Protein AF-A0A7K2QLN6-F1 (afdb_monomer_lite)

pLDDT: mean 95.32, std 2.6, range [82.19, 98.38]

Structure (mmCIF, N/CA/C/O backbone):
data_AF-A0A7K2QLN6-F1
#
_entry.id   AF-A0A7K2QLN6-F1
#
loop_
_atom_site.group_PDB
_atom_site.id
_atom_site.type_symbol
_atom_site.label_atom_id
_atom_site.label_alt_id
_atom_site.label_comp_id
_atom_site.label_asym_id
_atom_site.label_entity_id
_atom_site.label_seq_id
_atom_site.pdbx_PDB_ins_code
_atom_site.Cartn_x
_atom_site.Cartn_y
_atom_site.Cartn_z
_atom_site.occupancy
_atom_site.B_iso_or_equiv
_atom_site.auth_seq_id
_atom_site.auth_comp_id
_atom_site.auth_asym_id
_atom_site.auth_atom_id
_atom_site.pdbx_PDB_model_num
ATOM 1 N N . ARG A 1 1 ? -7.778 -15.179 -25.191 1.00 82.62 1 ARG A N 1
ATOM 2 C CA . ARG A 1 1 ? -7.953 -14.247 -24.043 1.00 82.62 1 ARG A CA 1
ATOM 3 C C . ARG A 1 1 ? -8.020 -14.936 -22.669 1.00 82.62 1 ARG A C 1
ATOM 5 O O . ARG A 1 1 ? -7.108 -14.722 -21.887 1.00 82.62 1 ARG A O 1
ATOM 12 N N . SER A 1 2 ? -9.005 -15.800 -22.370 1.00 87.94 2 SER A N 1
ATOM 13 C CA . SER A 1 2 ? -9.135 -16.473 -21.048 1.00 87.94 2 SER A CA 1
ATOM 14 C C . SER A 1 2 ? -7.854 -17.195 -20.581 1.00 87.94 2 SER A C 1
ATOM 16 O O . SER A 1 2 ? -7.376 -16.956 -19.476 1.00 87.94 2 SER A O 1
ATOM 18 N N . ARG A 1 3 ? -7.208 -17.971 -21.464 1.00 89.94 3 ARG A N 1
ATOM 19 C CA . ARG A 1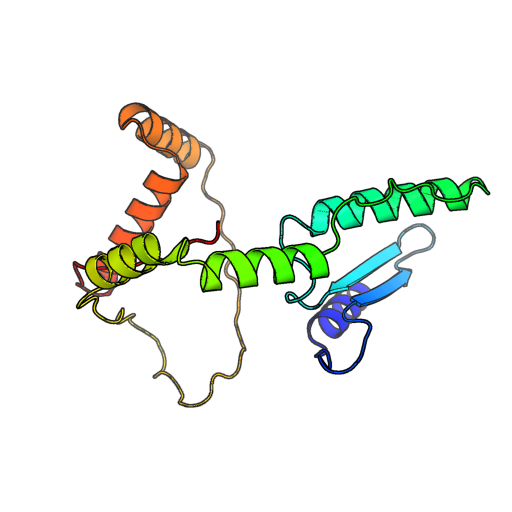 3 ? -5.913 -18.616 -21.173 1.00 89.94 3 ARG A CA 1
ATOM 20 C C . ARG A 1 3 ? -4.795 -17.625 -20.816 1.00 89.94 3 ARG A C 1
ATOM 22 O O . ARG A 1 3 ? -3.972 -17.931 -19.963 1.00 89.94 3 ARG A O 1
ATOM 29 N N . ALA A 1 4 ? -4.761 -16.455 -21.455 1.00 90.69 4 ALA A N 1
ATOM 30 C CA . ALA A 1 4 ? -3.744 -15.437 -21.190 1.00 90.69 4 ALA A CA 1
ATOM 31 C C . ALA A 1 4 ? -3.914 -14.823 -19.793 1.00 90.69 4 ALA A C 1
ATOM 33 O O . ALA A 1 4 ? -2.932 -14.661 -19.077 1.00 90.69 4 ALA A O 1
ATOM 34 N N . LEU A 1 5 ? -5.159 -14.575 -19.373 1.00 91.69 5 LEU A N 1
ATOM 35 C CA . LEU A 1 5 ? -5.470 -14.132 -18.011 1.00 91.69 5 LEU A CA 1
ATOM 36 C C . LEU A 1 5 ? -5.141 -15.210 -16.970 1.00 91.69 5 LEU A C 1
ATOM 38 O O . LEU A 1 5 ? -4.586 -14.897 -15.924 1.00 91.69 5 LEU A O 1
ATOM 42 N N . GLY A 1 6 ? -5.402 -16.484 -17.281 1.00 92.94 6 GLY A N 1
ATOM 43 C CA . GLY A 1 6 ? -4.997 -17.601 -16.423 1.00 92.94 6 GLY A CA 1
ATOM 44 C C . GLY A 1 6 ? -3.482 -17.661 -16.196 1.00 92.94 6 GLY A C 1
ATOM 45 O O . GLY A 1 6 ? -3.040 -17.860 -15.068 1.00 92.94 6 GLY A O 1
ATOM 46 N N . LEU A 1 7 ? -2.682 -17.424 -17.244 1.00 93.38 7 LEU A N 1
ATOM 47 C CA . LEU A 1 7 ? -1.222 -17.317 -17.123 1.00 93.38 7 LEU A CA 1
ATOM 48 C C . LEU A 1 7 ? -0.806 -16.107 -16.278 1.00 93.38 7 LEU A C 1
ATOM 50 O O . LEU A 1 7 ? 0.056 -16.246 -15.418 1.00 93.38 7 LEU A O 1
ATOM 54 N N . ALA A 1 8 ? -1.447 -14.952 -16.479 1.00 92.81 8 ALA A N 1
ATOM 55 C CA . ALA A 1 8 ? -1.162 -13.751 -15.698 1.00 92.81 8 ALA A CA 1
ATOM 56 C C . ALA A 1 8 ? -1.426 -13.960 -14.198 1.00 92.81 8 ALA A C 1
ATOM 58 O O . ALA A 1 8 ? -0.592 -13.606 -13.367 1.00 92.81 8 ALA A O 1
ATOM 59 N N . HIS A 1 9 ? -2.550 -14.590 -13.843 1.00 92.06 9 HIS A N 1
ATOM 60 C CA . HIS A 1 9 ? -2.858 -14.931 -12.453 1.00 92.06 9 HIS A CA 1
ATOM 61 C C . HIS A 1 9 ? -1.862 -15.935 -11.869 1.00 92.06 9 HIS A C 1
ATOM 63 O O . HIS A 1 9 ? -1.443 -15.775 -10.725 1.00 92.06 9 HIS A O 1
ATOM 69 N N . ALA A 1 10 ? -1.449 -16.942 -12.643 1.00 93.94 10 ALA A N 1
ATOM 70 C CA . ALA A 1 10 ? -0.445 -17.904 -12.197 1.00 93.94 10 ALA A CA 1
ATOM 71 C C . ALA A 1 10 ? 0.913 -17.231 -11.926 1.00 93.94 10 ALA A C 1
ATOM 73 O O . ALA A 1 10 ? 1.533 -17.505 -10.900 1.00 93.94 10 ALA A O 1
ATOM 74 N N . ASP A 1 11 ? 1.348 -16.310 -12.792 1.00 93.62 11 ASP A N 1
ATOM 75 C CA . ASP A 1 11 ? 2.584 -15.549 -12.580 1.00 93.62 11 ASP A CA 1
ATOM 76 C C . ASP A 1 11 ? 2.490 -14.616 -11.364 1.00 93.62 11 ASP A C 1
ATOM 78 O O . ASP A 1 11 ? 3.480 -14.433 -10.657 1.00 93.62 11 ASP A O 1
ATOM 82 N N . ALA A 1 12 ? 1.321 -14.019 -11.110 1.00 91.69 12 ALA A N 1
ATOM 83 C CA . ALA A 1 12 ? 1.097 -13.151 -9.955 1.00 91.69 12 ALA A CA 1
ATOM 84 C C . ALA A 1 12 ? 1.060 -13.935 -8.631 1.00 91.69 12 ALA A C 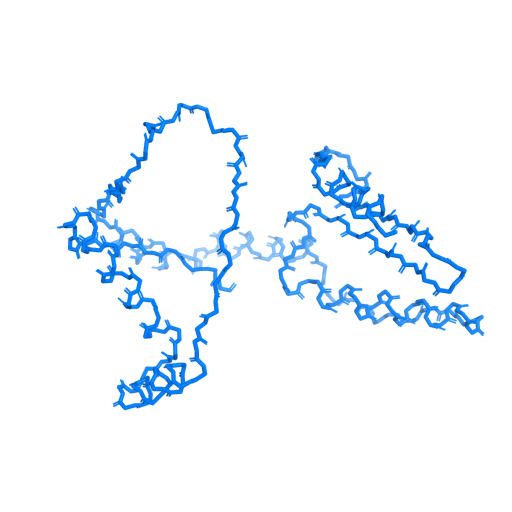1
ATOM 86 O O . ALA A 1 12 ? 1.558 -13.453 -7.617 1.00 91.69 12 ALA A O 1
ATOM 87 N N . ALA A 1 13 ? 0.502 -15.149 -8.645 1.00 91.94 13 ALA A N 1
ATOM 88 C CA . ALA A 1 13 ? 0.383 -16.005 -7.466 1.00 91.94 13 ALA A CA 1
ATOM 89 C C . ALA A 1 13 ? 1.669 -16.781 -7.137 1.00 91.94 13 ALA A C 1
ATOM 91 O O . ALA A 1 13 ? 1.843 -17.236 -6.007 1.00 91.94 13 ALA A O 1
ATOM 92 N N . ALA A 1 14 ? 2.565 -16.965 -8.110 1.00 93.81 14 ALA A N 1
ATOM 93 C CA . ALA A 1 14 ? 3.818 -17.669 -7.883 1.00 93.81 14 ALA A CA 1
ATOM 94 C C . ALA A 1 14 ? 4.702 -16.884 -6.891 1.00 93.81 14 ALA A C 1
ATOM 96 O O . ALA A 1 14 ? 4.966 -15.702 -7.120 1.00 93.81 14 ALA A O 1
ATOM 97 N N . PRO A 1 15 ? 5.217 -17.503 -5.818 1.00 94.19 15 PRO A N 1
ATOM 98 C CA . PRO A 1 15 ? 6.057 -16.797 -4.858 1.00 94.19 15 PRO A CA 1
ATOM 99 C C . PRO A 1 15 ? 7.392 -16.371 -5.482 1.00 94.19 15 PRO A C 1
ATOM 101 O O . PRO A 1 15 ? 7.827 -16.916 -6.502 1.00 94.19 15 PRO A O 1
ATOM 104 N N . PHE A 1 16 ? 8.036 -15.392 -4.851 1.00 96.69 16 PHE A N 1
ATOM 105 C CA . PHE A 1 16 ? 9.437 -15.058 -5.086 1.00 96.69 16 PHE A CA 1
ATOM 106 C C . PHE A 1 16 ? 10.287 -15.625 -3.949 1.00 96.69 16 PHE A C 1
ATOM 108 O O . PHE A 1 16 ? 9.882 -15.564 -2.788 1.00 96.69 16 PHE A O 1
ATOM 115 N N . ASP A 1 17 ? 11.473 -16.132 -4.279 1.00 96.06 17 ASP A N 1
ATOM 116 C CA . ASP A 1 17 ? 12.533 -16.324 -3.292 1.00 96.06 17 ASP A CA 1
ATOM 117 C C . ASP A 1 17 ? 13.265 -14.990 -3.103 1.00 96.06 17 ASP A C 1
ATOM 119 O O . ASP A 1 17 ? 13.942 -14.514 -4.012 1.00 96.06 17 ASP A O 1
ATOM 123 N N . LEU A 1 18 ? 13.120 -14.378 -1.925 1.00 96.12 18 LEU A N 1
ATOM 124 C CA . LEU A 1 18 ? 13.720 -13.074 -1.628 1.00 96.12 18 LEU A CA 1
ATOM 125 C C . LEU A 1 18 ? 15.249 -13.109 -1.531 1.00 96.12 18 LEU A C 1
ATOM 127 O O . LEU A 1 18 ? 15.874 -12.054 -1.623 1.00 96.12 18 LEU A O 1
ATOM 131 N N . GLY A 1 19 ? 15.850 -14.292 -1.370 1.00 96.81 19 GLY A N 1
ATOM 132 C CA . GLY A 1 19 ? 17.303 -14.466 -1.402 1.00 96.81 19 GLY A CA 1
ATOM 133 C C . GLY A 1 19 ? 17.896 -14.450 -2.813 1.00 96.81 19 GLY A C 1
ATOM 134 O O . GLY A 1 19 ? 19.113 -14.331 -2.954 1.00 96.81 19 GLY A O 1
ATOM 135 N N . SER A 1 20 ? 17.056 -14.540 -3.849 1.00 94.94 20 SER A N 1
ATOM 136 C CA . SER A 1 20 ? 17.484 -14.767 -5.229 1.00 94.94 20 SER A CA 1
ATOM 137 C C . SER A 1 20 ? 16.930 -13.700 -6.175 1.00 94.94 20 SER A C 1
ATOM 139 O O . SER A 1 20 ? 15.738 -13.647 -6.470 1.00 94.94 20 SER A O 1
ATOM 141 N N . ALA A 1 21 ? 17.814 -12.853 -6.703 1.00 92.56 21 ALA A N 1
ATOM 142 C CA . ALA A 1 21 ? 17.455 -11.887 -7.739 1.00 92.56 21 ALA A CA 1
ATOM 143 C C . ALA A 1 21 ? 17.230 -12.567 -9.112 1.00 92.56 21 ALA A C 1
ATOM 145 O O . ALA A 1 21 ? 17.871 -13.582 -9.397 1.00 92.56 21 ALA A O 1
ATOM 146 N N . PRO A 1 22 ? 16.398 -11.986 -10.007 1.00 94.19 22 PRO A N 1
ATOM 147 C CA . PRO A 1 22 ? 15.627 -10.747 -9.849 1.00 94.19 22 PRO A CA 1
ATOM 148 C C . PRO A 1 22 ? 14.254 -10.952 -9.181 1.00 94.19 22 PRO A C 1
ATOM 150 O O . PRO A 1 22 ? 13.555 -11.927 -9.438 1.00 94.19 22 PRO A O 1
ATOM 153 N N . LEU A 1 23 ? 13.801 -9.951 -8.416 1.00 96.62 23 LEU A N 1
ATOM 154 C CA . LEU A 1 23 ? 12.450 -9.902 -7.825 1.00 96.62 23 LEU A CA 1
ATOM 155 C C . LEU A 1 23 ? 11.394 -9.333 -8.790 1.00 96.62 23 LEU A C 1
ATOM 157 O O . LEU A 1 23 ? 10.442 -8.664 -8.387 1.00 96.62 23 LEU A O 1
ATOM 161 N N . LEU A 1 24 ? 11.592 -9.599 -10.082 1.00 95.88 24 LEU A N 1
ATOM 162 C CA . LEU A 1 24 ? 10.753 -9.171 -11.192 1.00 95.88 24 LEU A CA 1
ATOM 163 C C . LEU A 1 24 ? 10.647 -10.314 -12.202 1.00 95.88 24 LEU A C 1
ATOM 165 O O . LEU A 1 24 ? 11.647 -10.930 -12.568 1.00 95.88 24 LEU A O 1
ATOM 169 N N . ARG A 1 25 ? 9.435 -10.571 -12.692 1.00 95.50 25 ARG A N 1
ATOM 170 C CA . ARG A 1 25 ? 9.154 -11.496 -13.796 1.00 95.50 25 ARG A CA 1
ATOM 171 C C . ARG A 1 25 ? 8.377 -10.769 -14.880 1.00 95.50 25 ARG A C 1
ATOM 173 O O . ARG A 1 25 ? 7.440 -10.034 -14.579 1.00 95.50 25 ARG A O 1
ATOM 180 N N . ALA A 1 26 ? 8.744 -11.016 -16.130 1.00 95.69 26 ALA A N 1
ATOM 181 C CA . ALA A 1 26 ? 8.039 -10.514 -17.299 1.00 95.69 26 ALA A CA 1
ATOM 182 C C . ALA A 1 26 ? 7.618 -11.683 -18.196 1.00 95.69 26 ALA A C 1
ATOM 184 O O . ALA A 1 26 ? 8.409 -12.591 -18.455 1.00 95.69 26 ALA A O 1
ATOM 185 N N . ARG A 1 27 ? 6.386 -11.646 -18.703 1.00 95.56 27 ARG A N 1
ATOM 186 C CA . ARG A 1 27 ? 5.872 -12.590 -19.699 1.00 95.56 27 ARG A CA 1
ATOM 187 C C . ARG A 1 27 ? 5.105 -11.829 -20.767 1.00 95.56 27 ARG A C 1
ATOM 189 O O . ARG A 1 27 ? 4.204 -11.065 -20.452 1.00 95.56 27 ARG A O 1
ATOM 196 N N . VAL A 1 28 ? 5.404 -12.096 -22.034 1.00 96.00 28 VAL A N 1
ATOM 197 C CA . VAL A 1 28 ? 4.556 -11.667 -23.151 1.00 96.00 28 VAL A CA 1
ATOM 198 C C . VAL A 1 28 ? 3.737 -12.863 -23.613 1.00 96.00 28 VAL A C 1
ATOM 200 O O . VAL A 1 28 ? 4.283 -13.913 -23.947 1.00 96.00 28 VAL A O 1
ATOM 203 N N . VAL A 1 29 ? 2.419 -12.712 -23.619 1.00 95.62 29 VAL A N 1
ATOM 204 C CA . VAL A 1 29 ? 1.474 -13.713 -24.107 1.00 95.62 29 VAL A CA 1
ATOM 205 C C . VAL A 1 29 ? 0.844 -13.186 -25.385 1.00 95.62 29 VAL A C 1
ATOM 207 O O . VAL A 1 29 ? 0.129 -12.188 -25.362 1.00 95.62 29 VAL A O 1
ATOM 210 N N . ARG A 1 30 ? 1.080 -13.867 -26.505 1.00 95.25 30 ARG A N 1
ATOM 211 C CA . ARG A 1 30 ? 0.367 -13.591 -27.753 1.00 95.25 30 ARG A CA 1
ATOM 212 C C . ARG A 1 30 ? -1.082 -14.066 -27.624 1.00 95.25 30 ARG A C 1
ATOM 214 O O . ARG A 1 30 ? -1.323 -15.239 -27.333 1.00 95.25 30 ARG A O 1
ATOM 221 N N . VAL A 1 31 ? -2.034 -13.151 -27.784 1.00 95.69 31 VAL A N 1
ATOM 222 C CA . VAL A 1 31 ? -3.479 -13.412 -27.666 1.00 95.69 31 VAL A CA 1
ATOM 223 C C . VAL A 1 31 ? -4.104 -13.618 -29.046 1.00 95.69 31 VAL A C 1
ATOM 225 O O . VAL A 1 31 ? -4.932 -14.518 -29.193 1.00 95.69 31 VAL A O 1
ATOM 228 N N . ALA A 1 32 ? -3.662 -12.830 -30.028 1.00 94.44 32 ALA A N 1
ATOM 229 C CA . ALA A 1 32 ? -3.991 -12.918 -31.449 1.00 94.44 32 ALA A CA 1
ATOM 230 C C . ALA A 1 32 ? -2.767 -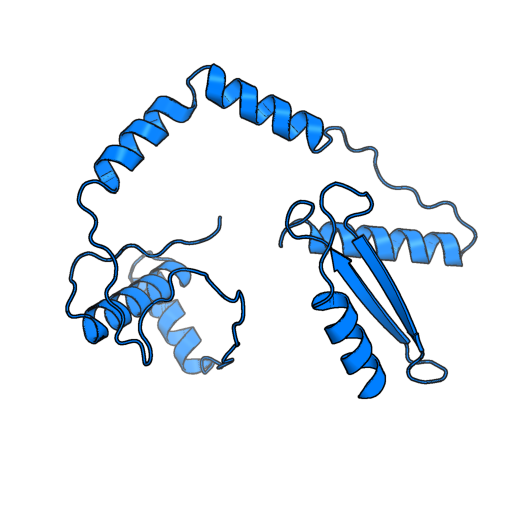12.485 -32.285 1.00 94.44 32 ALA A C 1
ATOM 232 O O . ALA A 1 32 ? -1.657 -12.403 -31.760 1.00 94.44 32 ALA A O 1
ATOM 233 N N . ASP A 1 33 ? -2.927 -12.235 -33.582 1.00 93.69 33 ASP A N 1
ATOM 234 C CA . ASP A 1 33 ? -1.808 -11.823 -34.443 1.00 93.69 33 ASP A CA 1
ATOM 235 C C . ASP A 1 33 ? -1.268 -10.432 -34.089 1.00 93.69 33 ASP A C 1
ATOM 237 O O . ASP A 1 33 ? -0.055 -10.229 -34.053 1.00 93.69 33 ASP A O 1
ATOM 241 N N . ASP A 1 34 ? -2.160 -9.513 -33.740 1.00 94.12 34 ASP A N 1
ATOM 242 C CA . ASP A 1 34 ? -1.888 -8.123 -33.375 1.00 94.12 34 ASP A CA 1
ATOM 243 C C . ASP A 1 34 ? -2.177 -7.815 -31.893 1.00 94.12 34 ASP A C 1
ATOM 245 O O . ASP A 1 34 ? -1.832 -6.743 -31.400 1.00 94.12 34 ASP A O 1
ATOM 249 N N . GLU A 1 35 ? -2.732 -8.770 -31.143 1.00 96.12 35 GLU A N 1
ATOM 250 C CA . GLU A 1 35 ? -3.054 -8.614 -29.722 1.00 96.12 35 GLU A CA 1
ATOM 251 C C . GLU A 1 35 ? -2.057 -9.378 -28.839 1.00 96.12 35 GLU A C 1
ATOM 253 O O . GLU A 1 35 ? -1.907 -10.600 -28.941 1.00 96.12 35 GLU A O 1
ATOM 258 N N . HIS A 1 36 ? -1.402 -8.666 -27.921 1.00 95.25 36 HIS A N 1
ATOM 259 C CA . HIS A 1 36 ? -0.467 -9.231 -26.948 1.00 95.25 36 HIS A CA 1
ATOM 260 C C . HIS A 1 36 ? -0.792 -8.732 -25.539 1.00 95.25 36 HIS A C 1
ATOM 262 O O . HIS A 1 36 ? -1.209 -7.592 -25.349 1.00 95.25 36 HIS A O 1
ATOM 268 N N . LEU A 1 37 ? -0.553 -9.582 -24.544 1.00 95.62 37 LEU A N 1
ATOM 269 C CA . LEU A 1 37 ? -0.618 -9.243 -23.129 1.00 95.62 37 LEU A CA 1
ATOM 270 C C . LEU A 1 37 ? 0.793 -9.287 -22.544 1.00 95.62 37 LEU A C 1
ATOM 272 O O . LEU A 1 37 ? 1.425 -10.342 -22.539 1.00 95.62 37 LEU A O 1
ATOM 276 N N . LEU A 1 38 ? 1.270 -8.159 -22.026 1.00 95.44 38 LEU A N 1
ATOM 277 C CA . LEU A 1 38 ? 2.468 -8.111 -21.195 1.00 95.44 38 LEU A CA 1
ATOM 278 C C . LEU A 1 38 ? 2.057 -8.257 -19.728 1.00 95.44 38 LEU A C 1
ATOM 280 O O . LEU A 1 38 ? 1.289 -7.453 -19.208 1.00 95.44 38 LEU A O 1
ATOM 284 N N . VAL A 1 39 ? 2.585 -9.283 -19.073 1.00 95.44 39 VAL A N 1
ATOM 285 C CA . VAL A 1 39 ? 2.458 -9.517 -17.637 1.00 95.44 39 VAL A CA 1
ATOM 286 C C . VAL A 1 39 ? 3.784 -9.142 -16.997 1.00 95.44 39 VAL A C 1
ATOM 288 O O . VAL A 1 39 ? 4.822 -9.703 -17.348 1.00 95.44 39 VAL A O 1
ATOM 291 N N . LEU A 1 40 ? 3.745 -8.198 -16.063 1.00 95.12 40 LEU A N 1
ATOM 292 C CA . LEU A 1 40 ? 4.894 -7.782 -15.274 1.00 95.12 40 LEU A CA 1
ATOM 293 C C . LEU A 1 40 ? 4.546 -7.959 -13.799 1.00 95.12 40 LEU A C 1
ATOM 295 O O . LEU A 1 40 ? 3.586 -7.364 -13.314 1.00 95.12 40 LEU A O 1
ATOM 299 N N . VAL A 1 41 ? 5.304 -8.799 -13.102 1.00 95.81 41 VAL A N 1
ATOM 300 C CA . VAL A 1 41 ? 5.097 -9.097 -11.683 1.00 95.81 41 VAL A CA 1
ATOM 301 C C . VAL A 1 41 ? 6.355 -8.715 -10.931 1.00 95.81 41 VAL A C 1
ATOM 303 O O . VAL A 1 41 ? 7.437 -9.188 -11.272 1.00 95.81 41 VAL A O 1
ATOM 306 N N . LEU A 1 42 ? 6.210 -7.882 -9.907 1.00 96.12 42 LEU A N 1
ATOM 307 C CA . LEU A 1 42 ? 7.292 -7.485 -9.017 1.00 96.12 42 LEU A CA 1
ATOM 308 C C . LEU A 1 42 ? 6.949 -7.903 -7.595 1.00 96.12 42 LEU A C 1
ATOM 310 O O . LEU A 1 42 ? 5.783 -7.872 -7.196 1.00 96.12 42 LEU A O 1
ATOM 314 N N . HIS A 1 43 ? 7.967 -8.251 -6.814 1.00 96.31 43 HIS A N 1
ATOM 315 C CA . HIS A 1 43 ? 7.782 -8.336 -5.375 1.00 96.31 43 HIS A CA 1
ATOM 316 C C . HIS A 1 43 ? 7.625 -6.923 -4.788 1.00 96.31 43 HIS A C 1
ATOM 318 O O . HIS A 1 43 ? 8.399 -6.023 -5.107 1.00 96.31 43 HIS A O 1
ATOM 324 N N . HIS A 1 44 ? 6.659 -6.721 -3.889 1.00 95.06 44 HIS A N 1
ATOM 325 C CA . HIS A 1 44 ? 6.342 -5.389 -3.349 1.00 95.06 44 HIS A CA 1
ATOM 326 C C . HIS A 1 44 ? 7.500 -4.769 -2.528 1.00 95.06 44 HIS A C 1
ATOM 328 O O . HIS A 1 44 ? 7.523 -3.572 -2.269 1.00 95.06 44 HIS A O 1
ATOM 334 N N . THR A 1 45 ? 8.512 -5.552 -2.142 1.00 95.44 45 THR A N 1
ATOM 335 C CA . THR A 1 45 ? 9.717 -5.026 -1.465 1.00 95.44 45 THR A CA 1
ATOM 336 C C . THR A 1 45 ? 10.625 -4.203 -2.376 1.00 95.44 45 THR A C 1
ATOM 338 O O . THR A 1 45 ? 11.498 -3.513 -1.862 1.00 95.44 45 THR A O 1
ATOM 341 N N . VAL A 1 46 ? 10.475 -4.305 -3.702 1.00 95.56 46 VAL A N 1
ATOM 342 C CA . VAL A 1 46 ? 11.308 -3.584 -4.684 1.00 95.56 46 VAL A CA 1
ATOM 343 C C . VAL A 1 46 ? 10.520 -2.562 -5.504 1.00 95.56 46 VAL A C 1
ATOM 345 O O . VAL A 1 46 ? 11.056 -1.990 -6.448 1.00 95.56 46 VAL A O 1
ATOM 348 N N . GLY A 1 47 ? 9.250 -2.336 -5.170 1.00 94.75 47 GLY A N 1
ATOM 349 C CA . GLY A 1 47 ? 8.416 -1.358 -5.851 1.00 94.75 47 GLY A CA 1
ATOM 350 C C . GLY A 1 47 ? 7.081 -1.150 -5.150 1.00 94.75 47 GLY A C 1
ATOM 351 O O . GLY A 1 47 ? 6.544 -2.051 -4.511 1.00 94.75 47 GLY A O 1
ATOM 352 N N . ASP A 1 48 ? 6.545 0.052 -5.292 1.00 95.25 48 ASP A N 1
ATOM 353 C CA . ASP A 1 48 ? 5.274 0.497 -4.728 1.00 95.25 48 ASP A CA 1
ATOM 354 C C . ASP A 1 48 ? 4.399 1.172 -5.799 1.00 95.25 48 ASP A C 1
ATOM 356 O O . ASP A 1 48 ? 4.736 1.208 -6.987 1.00 95.25 48 ASP A O 1
ATOM 360 N N . GLY A 1 49 ? 3.259 1.726 -5.382 1.00 91.75 49 GLY A N 1
ATOM 361 C CA . GLY A 1 49 ? 2.341 2.426 -6.282 1.00 91.75 49 GLY A CA 1
ATOM 362 C C . GLY A 1 49 ? 2.969 3.618 -7.016 1.00 91.75 49 GLY A C 1
ATOM 363 O O . GLY A 1 49 ? 2.546 3.925 -8.129 1.00 91.75 49 GLY A O 1
ATOM 364 N N . TRP A 1 50 ? 3.997 4.255 -6.444 1.00 93.69 50 TRP A N 1
ATOM 365 C CA . TRP A 1 50 ? 4.723 5.361 -7.076 1.00 93.69 50 TRP A CA 1
ATOM 366 C C . TRP A 1 50 ? 5.771 4.870 -8.082 1.00 93.69 50 TRP A C 1
ATOM 368 O O . TRP A 1 50 ? 6.001 5.488 -9.124 1.00 93.69 50 TRP A O 1
ATOM 378 N N . SER A 1 51 ? 6.378 3.723 -7.796 1.00 94.75 51 SER A N 1
ATOM 379 C CA . SER A 1 51 ? 7.389 3.080 -8.634 1.00 94.75 51 SER A CA 1
ATOM 380 C C . SER A 1 51 ? 6.805 2.596 -9.966 1.00 94.75 51 SER A C 1
ATOM 382 O O . SER A 1 51 ? 7.469 2.658 -11.002 1.00 94.75 51 SER A O 1
ATOM 384 N N . MET A 1 52 ? 5.545 2.145 -9.978 1.00 94.12 52 MET A N 1
ATOM 385 C CA . MET A 1 52 ? 4.930 1.540 -11.166 1.00 94.12 52 MET A CA 1
ATOM 386 C C . MET A 1 52 ? 4.789 2.500 -12.368 1.00 94.12 52 MET A C 1
ATOM 388 O O . MET A 1 52 ? 5.189 2.113 -13.470 1.00 94.12 52 MET A O 1
ATOM 392 N N . PRO A 1 53 ? 4.291 3.748 -12.224 1.00 94.75 53 PRO A N 1
ATOM 393 C CA . PRO A 1 53 ? 4.282 4.717 -13.323 1.00 94.75 53 PRO A CA 1
ATOM 394 C C . PRO A 1 53 ? 5.673 5.042 -13.884 1.00 94.75 53 PRO A C 1
ATOM 396 O O . PRO A 1 53 ? 5.814 5.217 -15.096 1.00 94.75 53 PRO A O 1
ATOM 399 N N . VAL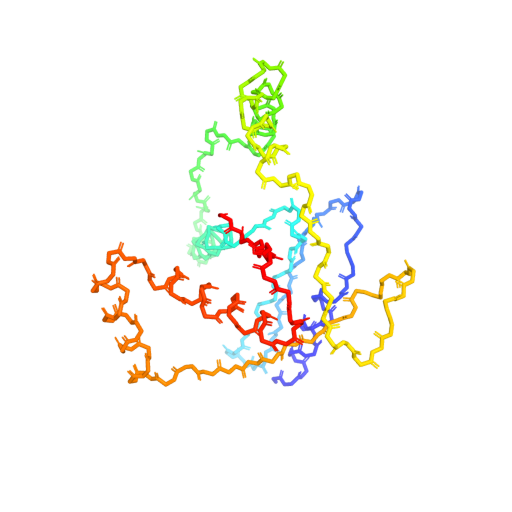 A 1 54 ? 6.698 5.109 -13.025 1.00 95.50 54 VAL A N 1
ATOM 400 C CA . VAL A 1 54 ? 8.093 5.341 -13.438 1.00 95.50 54 VAL A CA 1
ATOM 401 C C . VAL A 1 54 ? 8.577 4.183 -14.306 1.00 95.50 54 VAL A C 1
ATOM 403 O O . VAL A 1 54 ? 8.975 4.402 -15.450 1.00 95.50 54 VAL A O 1
ATOM 406 N N . LEU A 1 55 ? 8.433 2.954 -13.807 1.00 94.88 55 LEU A N 1
ATOM 407 C CA . LEU A 1 55 ? 8.802 1.737 -14.523 1.00 94.88 55 LEU A CA 1
ATOM 408 C C . LEU A 1 55 ? 8.098 1.637 -15.880 1.00 94.88 55 LEU A C 1
ATOM 410 O O . LEU A 1 55 ? 8.731 1.323 -16.887 1.00 94.88 55 LEU A O 1
ATOM 414 N N . TRP A 1 56 ? 6.796 1.932 -15.933 1.00 95.12 56 TRP A N 1
ATOM 415 C CA . TRP A 1 56 ? 6.032 1.847 -17.176 1.00 95.12 56 TRP A CA 1
ATOM 416 C C . TRP A 1 56 ? 6.471 2.876 -18.218 1.00 95.12 56 TRP A C 1
ATOM 418 O O . TRP A 1 56 ? 6.605 2.549 -19.402 1.00 95.12 56 TRP A O 1
ATOM 428 N N . ARG A 1 57 ? 6.729 4.112 -17.779 1.00 95.81 57 ARG A N 1
ATOM 429 C CA . ARG A 1 57 ? 7.239 5.184 -18.638 1.00 95.81 57 ARG A CA 1
ATOM 430 C C . ARG A 1 57 ? 8.592 4.808 -19.237 1.00 95.81 57 ARG A C 1
ATOM 432 O O . ARG A 1 57 ? 8.776 4.935 -20.446 1.00 95.81 57 ARG A O 1
ATOM 439 N N . GLU A 1 58 ? 9.516 4.331 -18.411 1.00 96.50 58 GLU A N 1
ATOM 440 C CA . GLU A 1 58 ? 10.877 3.988 -18.837 1.00 96.50 58 GLU A CA 1
ATOM 441 C C . GLU A 1 58 ? 10.902 2.751 -19.733 1.00 96.50 58 GLU A C 1
ATOM 443 O O . GLU A 1 58 ? 11.543 2.771 -20.784 1.00 96.50 58 GLU A O 1
ATOM 448 N N . LEU A 1 59 ? 10.122 1.718 -19.397 1.00 96.00 59 LEU A N 1
ATOM 449 C CA . LEU A 1 59 ? 9.965 0.527 -20.230 1.00 96.00 59 LEU A CA 1
ATOM 450 C C . LEU A 1 59 ? 9.406 0.878 -21.615 1.00 96.00 59 LEU A C 1
ATOM 452 O O . LEU A 1 59 ? 9.933 0.425 -22.632 1.00 96.00 59 LEU A O 1
ATOM 456 N N . SER A 1 60 ? 8.364 1.711 -21.665 1.00 95.50 60 SER A N 1
ATOM 457 C CA . SER A 1 60 ? 7.743 2.141 -22.923 1.00 95.50 60 SER A CA 1
ATOM 458 C C . SER A 1 60 ? 8.703 2.976 -23.776 1.00 95.50 60 SER A C 1
ATOM 460 O O . SER A 1 60 ? 8.796 2.767 -24.988 1.00 95.50 60 SER A O 1
ATOM 462 N N . GLY A 1 61 ? 9.448 3.895 -23.150 1.00 96.94 61 GLY A N 1
ATOM 463 C CA . GLY A 1 61 ? 10.454 4.719 -23.823 1.00 96.94 61 GLY A CA 1
ATOM 464 C C . GLY A 1 61 ? 11.605 3.888 -24.390 1.00 96.94 61 GLY A C 1
ATOM 465 O O . GLY A 1 61 ? 11.937 4.015 -25.571 1.00 96.94 61 GLY A O 1
ATOM 466 N N . ALA A 1 62 ? 12.153 2.976 -23.584 1.00 97.56 62 ALA A N 1
ATOM 467 C CA . ALA A 1 62 ? 13.218 2.073 -24.005 1.00 97.56 62 ALA A CA 1
ATOM 468 C C . ALA A 1 62 ? 12.768 1.157 -25.150 1.00 97.56 62 ALA A C 1
ATOM 470 O O . ALA A 1 62 ? 13.478 1.016 -26.146 1.00 97.56 62 ALA A O 1
ATOM 471 N N . TYR A 1 63 ? 11.561 0.593 -25.062 1.00 96.75 63 TYR A N 1
ATOM 472 C CA . TYR A 1 63 ? 10.995 -0.225 -26.132 1.00 96.75 63 TYR A CA 1
ATOM 473 C C . TYR A 1 63 ? 10.846 0.557 -27.446 1.00 96.75 63 TYR A C 1
ATOM 475 O O . TYR A 1 63 ? 11.187 0.048 -28.516 1.00 96.75 63 TYR A O 1
ATOM 483 N N . ALA A 1 64 ? 10.376 1.806 -27.385 1.00 97.06 64 ALA A N 1
ATOM 484 C CA . ALA A 1 64 ? 10.223 2.651 -28.564 1.00 97.06 64 ALA A CA 1
ATOM 485 C C . ALA A 1 64 ? 11.569 3.011 -29.220 1.00 97.06 64 ALA A C 1
ATOM 487 O O . ALA A 1 64 ? 11.652 2.995 -30.448 1.00 97.06 64 ALA A O 1
ATOM 488 N N . ALA A 1 65 ? 12.607 3.303 -28.427 1.00 97.75 65 ALA A N 1
ATOM 489 C CA . ALA A 1 65 ? 13.962 3.558 -28.926 1.00 97.75 65 ALA A CA 1
ATOM 490 C C . ALA A 1 65 ? 14.544 2.319 -29.621 1.00 97.75 65 ALA A C 1
ATOM 492 O O . ALA A 1 65 ? 14.932 2.385 -30.788 1.00 97.75 65 ALA A O 1
ATOM 493 N N . LEU A 1 66 ? 14.482 1.157 -28.962 1.00 97.81 66 LEU A N 1
ATOM 494 C CA . LEU A 1 66 ? 14.963 -0.107 -29.530 1.00 97.81 66 LEU A CA 1
ATOM 495 C C . LEU A 1 66 ? 14.255 -0.451 -30.843 1.00 97.81 66 LEU A C 1
ATOM 497 O O . LEU A 1 66 ? 14.888 -0.899 -31.796 1.00 97.81 66 LEU A O 1
ATOM 501 N N . ARG A 1 67 ? 12.949 -0.179 -30.935 1.00 97.56 67 ARG A N 1
ATOM 502 C CA . ARG A 1 67 ? 12.177 -0.356 -32.171 1.00 97.56 67 ARG A CA 1
ATOM 503 C C . ARG A 1 67 ? 12.637 0.520 -33.337 1.00 97.56 67 ARG A C 1
ATOM 505 O O . ARG A 1 67 ? 12.366 0.160 -34.480 1.00 97.56 67 ARG A O 1
ATOM 512 N N . ARG A 1 68 ? 13.278 1.657 -33.068 1.00 97.69 68 ARG A N 1
ATOM 513 C CA . ARG A 1 68 ? 13.875 2.536 -34.086 1.00 97.69 68 ARG A CA 1
ATOM 514 C C . ARG A 1 68 ? 15.344 2.207 -34.369 1.00 97.69 68 ARG A C 1
ATOM 516 O O . ARG A 1 68 ? 15.955 2.867 -35.199 1.00 97.69 68 ARG A O 1
ATOM 523 N N . GLY A 1 69 ? 15.911 1.193 -33.710 1.00 97.44 69 GLY A N 1
ATOM 524 C CA . GLY A 1 69 ? 17.344 0.897 -33.775 1.00 97.44 69 GLY A CA 1
ATOM 525 C C . GLY A 1 69 ? 18.203 1.880 -32.972 1.00 97.44 69 GLY A C 1
ATOM 526 O O . GLY A 1 69 ? 19.414 1.931 -33.161 1.00 97.44 69 GLY A O 1
ATOM 527 N N . GLU A 1 70 ? 17.587 2.660 -32.085 1.00 97.44 70 GLU A N 1
ATOM 528 C CA . GLU A 1 70 ? 18.265 3.605 -31.202 1.00 97.44 70 GLU A CA 1
ATOM 529 C C . GLU A 1 70 ? 18.598 2.940 -29.860 1.00 97.44 70 GLU A C 1
ATOM 531 O O . GLU A 1 70 ? 17.930 2.001 -29.412 1.00 97.44 70 GLU A O 1
ATOM 536 N N . ARG A 1 71 ? 19.624 3.455 -29.179 1.00 95.50 71 ARG A N 1
ATOM 537 C CA . ARG A 1 71 ? 19.940 3.051 -27.808 1.00 95.50 71 ARG A CA 1
ATOM 538 C C . ARG A 1 71 ? 18.977 3.756 -26.839 1.00 95.50 71 ARG A C 1
ATOM 540 O O . ARG A 1 71 ? 18.839 4.971 -26.937 1.00 95.50 71 ARG A O 1
ATOM 547 N N . PRO A 1 72 ? 18.338 3.047 -25.890 1.00 95.31 72 PRO A N 1
ATOM 548 C CA . PRO A 1 72 ? 17.599 3.691 -24.811 1.00 95.31 72 PRO A CA 1
ATOM 549 C C . PRO A 1 72 ? 18.504 4.603 -23.985 1.00 95.31 72 PRO A C 1
ATOM 551 O O . PRO A 1 72 ? 19.544 4.160 -23.495 1.00 95.31 72 PRO A O 1
ATOM 554 N N . GLU A 1 73 ? 18.080 5.847 -23.798 1.00 92.25 73 GLU A N 1
ATOM 555 C CA . GLU A 1 73 ? 18.724 6.801 -22.900 1.00 92.25 73 GLU A CA 1
ATOM 556 C C . GLU A 1 73 ? 17.785 7.063 -21.724 1.00 92.25 73 GLU A C 1
ATOM 558 O O . GLU A 1 73 ? 16.688 7.599 -21.888 1.00 92.25 73 GLU A O 1
ATOM 563 N N . LEU A 1 74 ? 18.206 6.630 -20.537 1.00 93.00 74 LEU A N 1
ATOM 564 C CA . LEU A 1 74 ? 17.556 6.963 -19.276 1.00 93.00 74 LEU A CA 1
ATOM 565 C C . LEU A 1 74 ? 18.481 7.905 -18.505 1.00 93.00 74 LEU A C 1
ATOM 567 O O . LEU A 1 74 ? 19.699 7.708 -18.545 1.00 93.00 74 LEU A O 1
ATOM 571 N N . PRO A 1 75 ? 17.934 8.926 -17.826 1.00 91.25 75 PRO A N 1
ATOM 572 C CA . PRO A 1 75 ? 18.748 9.798 -16.998 1.00 91.25 75 PRO A CA 1
ATOM 573 C C . PRO A 1 75 ? 19.433 8.977 -15.904 1.00 91.25 75 PRO A C 1
ATOM 575 O O . PRO A 1 75 ? 18.821 8.096 -15.298 1.00 91.25 75 PRO A O 1
ATOM 578 N N . GLU A 1 76 ? 20.702 9.278 -15.644 1.00 93.56 76 GLU A N 1
ATOM 579 C CA . GLU A 1 76 ? 21.401 8.709 -14.497 1.00 93.56 76 GLU A CA 1
ATOM 580 C C . GLU A 1 76 ? 20.698 9.155 -13.211 1.00 93.56 76 GLU A C 1
ATOM 582 O O . GLU A 1 76 ? 20.407 10.339 -13.019 1.00 93.56 76 GLU A O 1
ATOM 587 N N . LEU A 1 77 ? 20.387 8.195 -12.338 1.00 95.44 77 LEU A N 1
ATOM 588 C CA . LEU A 1 77 ? 19.748 8.497 -11.067 1.00 95.44 77 LEU A CA 1
ATOM 589 C C . LEU A 1 77 ? 20.816 8.996 -10.086 1.00 95.44 77 LEU A C 1
ATOM 591 O O . LEU A 1 77 ? 21.732 8.234 -9.770 1.00 95.44 77 LEU A O 1
ATOM 595 N N . PRO A 1 78 ? 20.687 10.222 -9.547 1.00 96.00 78 PRO A N 1
ATOM 596 C CA . PRO A 1 78 ? 21.656 10.760 -8.592 1.00 96.00 78 PRO A CA 1
ATOM 597 C C . PRO A 1 78 ? 21.609 10.050 -7.230 1.00 96.00 78 PRO A C 1
ATOM 599 O O . PRO A 1 78 ? 22.492 10.252 -6.404 1.00 96.00 78 PRO A O 1
ATOM 602 N N . VAL A 1 79 ? 20.555 9.265 -6.981 1.00 96.69 79 VAL A N 1
ATOM 603 C CA . VAL A 1 79 ? 20.309 8.520 -5.745 1.00 96.69 79 VAL A CA 1
ATOM 604 C C . VAL A 1 79 ? 19.761 7.148 -6.122 1.00 96.69 79 VAL A C 1
ATOM 606 O O . VAL A 1 79 ? 18.761 7.049 -6.836 1.00 96.69 79 VAL A O 1
ATOM 609 N N . GLN A 1 80 ? 20.397 6.094 -5.624 1.00 96.31 80 GLN A N 1
ATOM 610 C CA . GLN A 1 80 ? 19.910 4.721 -5.692 1.00 96.31 80 GLN A CA 1
ATOM 611 C C . GLN A 1 80 ? 19.151 4.362 -4.409 1.00 96.31 80 GLN A C 1
ATOM 613 O O . GLN A 1 80 ? 19.305 4.996 -3.364 1.00 96.31 80 GLN A O 1
ATOM 618 N N . TYR A 1 81 ? 18.351 3.294 -4.440 1.00 95.75 81 TYR A N 1
ATOM 619 C CA . TYR A 1 81 ? 17.601 2.874 -3.247 1.00 95.75 81 TYR A CA 1
ATOM 620 C C . TYR A 1 81 ? 18.516 2.497 -2.065 1.00 95.75 81 TYR A C 1
ATOM 622 O O . TYR A 1 81 ? 18.153 2.703 -0.909 1.00 95.75 81 TYR A O 1
ATOM 630 N N . GLY A 1 82 ? 19.730 2.002 -2.341 1.00 96.75 82 GLY A N 1
ATOM 631 C CA . GLY A 1 82 ? 20.745 1.763 -1.309 1.00 96.75 82 GLY A CA 1
ATOM 632 C C . GLY A 1 82 ? 21.175 3.045 -0.585 1.00 96.75 82 GLY A C 1
ATOM 633 O O . GLY A 1 82 ? 21.306 3.041 0.638 1.00 96.75 82 GLY A O 1
ATOM 634 N N . ASP A 1 83 ? 21.303 4.154 -1.316 1.00 97.81 83 ASP A N 1
ATOM 635 C CA . ASP A 1 83 ? 21.624 5.465 -0.743 1.00 97.81 83 ASP A CA 1
ATOM 636 C C . ASP A 1 83 ? 20.474 5.973 0.132 1.00 97.81 83 ASP A C 1
ATOM 638 O O . ASP A 1 83 ? 20.701 6.467 1.236 1.00 97.81 83 ASP A O 1
ATOM 642 N N . PHE A 1 84 ? 19.227 5.791 -0.323 1.00 96.81 84 PHE A N 1
ATOM 643 C CA . PHE A 1 84 ? 18.034 6.109 0.465 1.00 96.81 84 PHE A CA 1
ATOM 644 C C . PHE A 1 84 ? 17.971 5.295 1.765 1.00 96.81 84 PHE A C 1
ATOM 646 O O . PHE A 1 84 ? 17.727 5.861 2.831 1.00 96.81 84 PHE A O 1
ATOM 653 N N . ALA A 1 85 ? 18.230 3.986 1.702 1.00 97.25 85 ALA A N 1
ATOM 654 C CA . ALA A 1 85 ? 18.234 3.119 2.878 1.00 97.25 85 ALA A CA 1
ATOM 655 C C . ALA A 1 85 ? 19.313 3.540 3.892 1.00 97.25 85 ALA A C 1
ATOM 657 O O . ALA A 1 85 ? 19.040 3.628 5.091 1.00 97.25 85 ALA A O 1
ATOM 658 N N . TYR A 1 86 ? 20.517 3.867 3.412 1.00 97.56 86 TYR A N 1
ATOM 659 C CA . TYR A 1 86 ? 21.596 4.386 4.253 1.00 97.56 86 TYR A CA 1
ATOM 660 C C . TYR A 1 86 ? 21.237 5.738 4.885 1.00 97.56 86 TYR A C 1
ATOM 662 O O . TYR A 1 86 ? 21.409 5.929 6.091 1.00 97.56 86 TYR A O 1
ATOM 670 N N . TRP A 1 87 ? 20.687 6.665 4.098 1.00 96.88 87 TRP A N 1
ATOM 671 C CA . TRP A 1 87 ? 20.197 7.953 4.588 1.00 96.88 87 TRP A CA 1
ATOM 672 C C . TRP A 1 87 ? 19.134 7.776 5.680 1.00 96.88 87 TRP A C 1
ATOM 674 O O . TRP A 1 87 ? 19.240 8.389 6.743 1.00 96.88 87 TRP A O 1
ATOM 684 N N . GLN A 1 88 ? 18.151 6.897 5.466 1.00 96.00 88 GLN A N 1
ATOM 685 C CA . GLN A 1 88 ? 17.094 6.629 6.440 1.00 96.00 88 GLN A CA 1
ATOM 686 C C . GLN A 1 88 ? 17.669 6.051 7.737 1.00 96.00 88 GLN A C 1
ATOM 688 O O . GLN A 1 88 ? 17.316 6.513 8.821 1.00 96.00 88 GLN A O 1
ATOM 693 N N . GLN A 1 89 ? 18.585 5.082 7.639 1.00 96.31 89 GLN A N 1
ATOM 694 C CA . GLN A 1 89 ? 19.244 4.489 8.802 1.00 96.31 89 GLN A CA 1
ATOM 695 C C . GLN A 1 89 ? 19.984 5.542 9.635 1.00 96.31 89 GLN A C 1
ATOM 697 O O . GLN A 1 89 ? 19.870 5.540 10.860 1.00 96.31 89 GLN A O 1
ATOM 702 N N . ARG A 1 90 ? 20.716 6.454 8.985 1.00 96.31 90 ARG A N 1
ATOM 703 C CA . ARG A 1 90 ? 21.432 7.533 9.678 1.00 96.31 90 ARG A CA 1
ATOM 704 C C . ARG A 1 90 ? 20.495 8.478 10.408 1.00 96.31 90 ARG A C 1
ATOM 706 O O . ARG A 1 90 ? 20.699 8.713 11.589 1.00 96.31 90 ARG A O 1
ATOM 713 N N . ARG A 1 91 ? 19.426 8.937 9.753 1.00 93.50 91 ARG A N 1
ATOM 714 C CA . ARG A 1 91 ? 18.433 9.817 10.393 1.00 93.50 91 ARG A CA 1
ATOM 715 C C . ARG A 1 91 ? 17.822 9.197 11.648 1.00 93.50 91 ARG A C 1
ATOM 717 O O . ARG A 1 91 ? 17.572 9.900 12.622 1.00 93.50 91 ARG A O 1
ATOM 724 N N . LEU A 1 92 ? 17.595 7.882 11.634 1.00 92.69 92 LEU A N 1
ATOM 725 C CA . LEU A 1 92 ? 17.127 7.154 12.813 1.00 92.69 92 LEU A CA 1
ATOM 726 C C . LEU A 1 92 ? 18.196 7.089 13.912 1.00 92.69 92 LEU A C 1
ATOM 728 O O . LEU A 1 92 ? 17.872 7.300 15.075 1.00 92.69 92 LEU A O 1
ATOM 732 N N . ALA A 1 93 ? 19.454 6.816 13.557 1.00 93.94 93 ALA A N 1
ATOM 733 C CA . ALA A 1 93 ? 20.563 6.759 14.512 1.00 93.94 93 ALA A CA 1
ATOM 734 C C . ALA A 1 93 ? 20.881 8.127 15.147 1.00 93.94 93 ALA A C 1
ATOM 736 O O . ALA A 1 93 ? 21.268 8.182 16.311 1.00 93.94 93 ALA A O 1
ATOM 737 N N . ASP A 1 94 ? 20.666 9.212 14.404 1.00 94.56 94 ASP A N 1
ATOM 738 C CA . ASP A 1 94 ? 20.934 10.589 14.829 1.00 94.56 94 ASP A CA 1
ATOM 739 C C . ASP A 1 94 ? 19.787 11.190 15.679 1.00 94.56 94 ASP A C 1
ATOM 741 O O . ASP A 1 94 ? 19.827 12.364 16.047 1.00 94.56 94 ASP A O 1
ATOM 745 N N . GLY A 1 95 ? 18.759 10.396 16.012 1.00 93.31 95 GLY A N 1
ATOM 746 C CA . GLY A 1 95 ? 17.659 10.790 16.901 1.00 93.31 95 GLY A CA 1
ATOM 747 C C . GLY A 1 95 ? 16.579 11.660 16.247 1.00 93.31 95 GLY A C 1
ATOM 748 O O . GLY A 1 95 ? 15.651 12.106 16.922 1.00 93.31 95 GLY A O 1
ATOM 749 N N . GLU A 1 96 ? 16.623 11.883 14.927 1.00 93.56 96 GLU A N 1
ATOM 750 C CA . GLU A 1 96 ? 15.632 12.730 14.238 1.00 93.56 96 GLU A CA 1
ATOM 751 C C . GLU A 1 96 ? 14.194 12.190 14.345 1.00 93.56 96 GLU A C 1
ATOM 753 O O . GLU A 1 96 ? 13.227 12.943 14.220 1.00 93.56 96 GLU A O 1
ATOM 758 N N . ALA A 1 97 ? 14.035 10.886 14.584 1.00 91.88 97 ALA A N 1
ATOM 759 C CA . ALA A 1 97 ? 12.733 10.250 14.757 1.00 91.88 97 ALA A CA 1
ATOM 760 C C . ALA A 1 97 ? 12.220 10.250 16.208 1.00 91.88 97 ALA A C 1
ATOM 762 O O . ALA A 1 97 ? 11.059 9.898 16.424 1.00 91.88 97 ALA A O 1
ATOM 763 N N . ASP A 1 98 ? 13.019 10.659 17.199 1.00 94.75 98 ASP A N 1
ATOM 764 C CA . ASP A 1 98 ? 12.686 10.494 18.623 1.00 94.75 98 ASP A CA 1
ATOM 765 C C . ASP A 1 98 ? 11.427 11.264 19.034 1.00 94.75 98 ASP A C 1
ATOM 767 O O . ASP A 1 98 ? 10.589 10.753 19.786 1.00 94.75 98 ASP A O 1
ATOM 771 N N . ALA A 1 99 ? 11.242 12.470 18.491 1.00 95.31 99 ALA A N 1
ATOM 772 C CA . ALA A 1 99 ? 10.032 13.259 18.707 1.00 95.31 99 ALA A CA 1
ATOM 773 C C . ALA A 1 99 ? 8.792 12.557 18.126 1.00 95.31 99 ALA A C 1
ATOM 775 O O . ALA A 1 99 ? 7.756 12.476 18.788 1.00 95.31 99 ALA A O 1
ATOM 776 N N . GLY A 1 100 ? 8.914 11.988 16.922 1.00 95.00 100 GLY A N 1
ATOM 777 C CA . GLY A 1 100 ? 7.849 11.214 16.284 1.00 95.00 100 GLY A CA 1
ATOM 778 C C . GLY A 1 100 ? 7.520 9.938 17.059 1.00 95.00 100 GLY A C 1
ATOM 779 O O . GLY A 1 100 ? 6.351 9.645 17.296 1.00 95.00 100 GLY A O 1
ATOM 780 N N . ILE A 1 101 ? 8.536 9.211 17.525 1.00 95.50 101 ILE A N 1
ATOM 781 C CA . ILE A 1 101 ? 8.368 8.014 18.360 1.00 95.50 101 ILE A CA 1
ATOM 782 C C . ILE A 1 101 ? 7.663 8.371 19.671 1.00 95.50 101 ILE A C 1
ATOM 784 O O . ILE A 1 101 ? 6.734 7.674 20.080 1.00 95.50 101 ILE A O 1
ATOM 788 N N . THR A 1 102 ? 8.073 9.462 20.323 1.00 97.62 102 THR A N 1
ATOM 789 C CA . THR A 1 102 ? 7.456 9.937 21.571 1.00 97.62 102 THR A CA 1
ATOM 790 C C . THR A 1 102 ? 5.991 10.300 21.355 1.00 97.62 102 THR A C 1
ATOM 792 O O . THR A 1 102 ? 5.132 9.855 22.117 1.00 97.62 102 THR A O 1
ATOM 795 N N . TYR A 1 103 ? 5.693 11.040 20.285 1.00 97.88 103 TYR A N 1
ATOM 796 C CA . TYR A 1 103 ? 4.326 11.372 19.898 1.00 97.88 103 TYR A CA 1
ATOM 797 C C . TYR A 1 103 ? 3.480 10.114 19.676 1.00 97.88 103 TYR A C 1
ATOM 799 O O . TYR A 1 103 ? 2.431 9.975 20.298 1.00 97.88 103 TYR A O 1
ATOM 807 N N . TRP A 1 104 ? 3.940 9.169 18.849 1.00 97.06 104 TRP A N 1
ATOM 808 C CA . TRP A 1 104 ? 3.160 7.975 18.513 1.00 97.06 104 TRP A CA 1
ATOM 809 C C . TRP A 1 104 ? 2.954 7.040 19.703 1.00 97.06 104 TRP A C 1
ATOM 811 O O . TRP A 1 104 ? 1.880 6.458 19.834 1.00 97.06 104 TRP A O 1
ATOM 821 N N . ARG A 1 105 ? 3.936 6.934 20.608 1.00 97.62 105 ARG A N 1
ATOM 822 C CA . ARG A 1 105 ? 3.767 6.200 21.872 1.00 97.62 105 ARG A CA 1
ATOM 823 C C . ARG A 1 105 ? 2.640 6.780 22.716 1.00 97.62 105 ARG A C 1
ATOM 825 O O . ARG A 1 105 ? 1.861 6.012 23.263 1.00 97.62 105 ARG A O 1
ATOM 832 N N . ALA A 1 106 ? 2.559 8.106 22.818 1.00 97.81 106 ALA A N 1
ATOM 833 C CA . ALA A 1 106 ? 1.497 8.770 23.565 1.00 97.81 106 ALA A CA 1
ATOM 834 C C . ALA A 1 106 ? 0.145 8.681 22.838 1.00 97.81 106 ALA A C 1
ATOM 836 O O . ALA A 1 106 ? -0.858 8.341 23.456 1.00 97.81 106 ALA A O 1
ATOM 837 N N . ALA A 1 107 ? 0.120 8.941 21.528 1.00 97.12 107 ALA A N 1
ATOM 838 C CA . ALA A 1 107 ? -1.100 8.986 20.724 1.00 97.12 107 ALA A CA 1
ATOM 839 C C . ALA A 1 107 ? -1.794 7.621 20.585 1.00 97.12 107 ALA A C 1
ATOM 841 O O . ALA A 1 107 ? -3.010 7.573 20.441 1.00 97.12 107 ALA A O 1
ATOM 842 N N . LEU A 1 108 ? -1.034 6.521 20.621 1.00 96.69 108 LEU A N 1
ATOM 843 C CA . LEU A 1 108 ? -1.554 5.154 20.486 1.00 96.69 108 LEU A CA 1
ATOM 844 C C . LEU A 1 108 ? -1.628 4.406 21.827 1.00 96.69 108 LEU A C 1
ATOM 846 O O . LEU A 1 108 ? -1.913 3.207 21.854 1.00 96.69 108 LEU A O 1
ATOM 850 N N . ALA A 1 109 ? -1.344 5.081 22.944 1.00 97.31 109 ALA A N 1
ATOM 851 C CA . ALA A 1 109 ? -1.382 4.465 24.262 1.00 97.31 109 ALA A CA 1
ATOM 852 C C . ALA A 1 109 ? -2.806 4.012 24.611 1.00 97.31 109 ALA A C 1
ATOM 854 O O . ALA A 1 109 ? -3.742 4.804 24.593 1.00 97.31 109 ALA A O 1
ATOM 855 N N . GLY A 1 110 ? -2.961 2.737 24.971 1.00 96.06 110 GLY A N 1
ATOM 856 C CA . GLY A 1 110 ? -4.251 2.186 25.395 1.00 96.06 110 GLY A CA 1
ATOM 857 C C . GLY A 1 110 ? -5.254 1.935 24.266 1.00 96.06 110 GLY A C 1
ATOM 858 O O . GLY A 1 110 ? -6.378 1.543 24.569 1.00 96.06 110 GLY A O 1
ATOM 859 N N . LEU A 1 111 ? -4.854 2.106 23.000 1.00 96.12 111 LEU A N 1
ATOM 860 C CA . LEU A 1 111 ? -5.716 1.850 21.849 1.00 96.12 111 LEU A CA 1
ATOM 861 C C . LEU A 1 111 ? -6.225 0.391 21.872 1.00 96.12 111 LEU A C 1
ATOM 863 O O . LEU A 1 111 ? -5.405 -0.539 21.844 1.00 96.12 111 LEU A O 1
ATOM 867 N N . PRO A 1 112 ? -7.550 0.155 21.904 1.00 95.06 112 PRO A N 1
ATOM 868 C CA . PRO A 1 112 ? -8.096 -1.192 21.914 1.00 95.06 112 PRO A CA 1
ATOM 869 C C . PRO A 1 112 ? -7.927 -1.868 20.551 1.00 95.06 112 PRO A C 1
ATOM 871 O O . PRO A 1 112 ? -7.953 -1.236 19.493 1.00 95.06 112 PRO A O 1
ATOM 874 N N . ALA A 1 113 ? -7.802 -3.195 20.564 1.00 93.81 113 ALA A N 1
ATOM 875 C CA . ALA A 1 113 ? -7.909 -3.969 19.336 1.00 93.81 113 ALA A CA 1
ATOM 876 C C . ALA A 1 113 ? -9.338 -3.862 18.774 1.00 93.81 113 ALA A C 1
ATOM 878 O O . ALA A 1 113 ? -10.316 -3.927 19.518 1.00 93.81 113 ALA A O 1
ATOM 879 N N . LEU A 1 114 ? -9.461 -3.713 17.454 1.00 95.00 114 LEU A N 1
ATOM 880 C CA . LEU A 1 114 ? -10.761 -3.680 16.785 1.00 95.00 114 LEU A CA 1
ATOM 881 C C . LEU A 1 114 ? -11.392 -5.084 16.767 1.00 95.00 114 LEU A C 1
ATOM 883 O O . LEU A 1 114 ? -10.795 -6.030 16.241 1.00 95.00 114 LEU A O 1
ATOM 887 N N . GLU A 1 115 ? -12.614 -5.204 17.281 1.00 93.81 115 GLU A N 1
ATOM 888 C CA . GLU A 1 115 ? -13.367 -6.459 17.382 1.00 93.81 115 GLU A CA 1
ATOM 889 C C . GLU A 1 115 ? -14.447 -6.532 16.298 1.00 93.81 115 GLU A C 1
ATOM 891 O O . GLU A 1 115 ? -15.624 -6.256 16.519 1.00 93.81 115 GLU A O 1
ATOM 896 N N . LEU A 1 116 ? -14.036 -6.881 15.078 1.00 94.88 116 LEU A N 1
ATOM 897 C CA . LEU A 1 116 ? -14.965 -7.027 13.957 1.00 94.88 116 LEU A CA 1
ATOM 898 C C . LEU A 1 116 ? -15.858 -8.275 14.111 1.00 94.88 116 LEU A C 1
ATOM 900 O O . LEU A 1 116 ? -15.352 -9.333 14.505 1.00 94.88 116 LEU A O 1
ATOM 904 N N . PRO A 1 117 ? -17.143 -8.206 13.708 1.00 94.38 117 PRO A N 1
ATOM 905 C CA . PRO A 1 117 ? -18.039 -9.361 13.662 1.00 94.38 117 PRO A CA 1
ATOM 906 C C . PRO A 1 117 ? -17.643 -10.291 12.505 1.00 94.38 117 PRO A C 1
ATOM 908 O O . PRO A 1 117 ? -18.199 -10.239 11.412 1.00 94.38 117 PRO A O 1
ATOM 911 N N . THR A 1 118 ? -16.610 -11.100 12.728 1.00 94.88 118 THR A N 1
ATOM 912 C CA . THR A 1 118 ? -16.060 -12.024 11.728 1.00 94.88 118 THR A CA 1
ATOM 913 C C . THR A 1 118 ? -16.826 -13.345 11.690 1.00 94.88 118 THR A C 1
ATOM 915 O O . THR A 1 118 ? -17.229 -13.866 12.726 1.00 94.88 118 THR A O 1
ATOM 918 N N . ASP A 1 119 ? -16.962 -13.935 10.500 1.00 96.62 119 ASP A N 1
ATOM 919 C CA . ASP A 1 119 ? -17.656 -15.222 10.321 1.00 96.62 119 ASP A CA 1
ATOM 920 C C . ASP A 1 119 ? -16.900 -16.415 10.934 1.00 96.62 119 ASP A C 1
ATOM 922 O O . ASP A 1 119 ? -17.467 -17.489 11.143 1.00 96.62 119 ASP A O 1
ATOM 926 N N . ARG A 1 120 ? -15.586 -16.269 11.152 1.00 94.00 120 ARG A N 1
ATOM 927 C CA . ARG A 1 120 ? -14.688 -17.324 11.643 1.00 94.00 120 ARG A CA 1
ATOM 928 C C . ARG A 1 120 ? -13.645 -16.738 12.599 1.00 94.00 120 ARG A C 1
ATOM 930 O O . ARG A 1 120 ? -13.163 -15.634 12.346 1.00 94.00 120 ARG A O 1
ATOM 937 N N . PRO A 1 121 ? -13.227 -17.481 13.640 1.00 92.62 121 PRO A N 1
ATOM 938 C CA . PRO A 1 121 ? -12.198 -17.021 14.566 1.00 92.62 121 PRO A CA 1
ATOM 939 C C . PRO A 1 121 ? -10.852 -16.813 13.863 1.00 92.62 121 PRO A C 1
ATOM 941 O O . PRO A 1 121 ? -10.523 -17.496 12.889 1.00 92.62 121 PRO A O 1
ATOM 944 N N . ARG A 1 122 ? -10.040 -15.891 14.392 1.00 91.56 122 ARG A N 1
ATOM 945 C CA . ARG A 1 122 ? -8.692 -15.624 13.874 1.00 91.56 122 ARG A CA 1
ATOM 946 C C . ARG A 1 122 ? -7.789 -16.858 14.077 1.00 91.56 122 ARG A C 1
ATOM 948 O O . ARG A 1 122 ? -7.577 -17.248 15.225 1.00 91.56 122 ARG A O 1
ATOM 955 N N . PRO A 1 123 ? -7.216 -17.450 13.012 1.00 93.50 123 PRO A N 1
ATOM 956 C CA . PRO A 1 123 ? -6.292 -18.574 13.148 1.00 93.50 123 PRO A CA 1
ATOM 957 C C . PRO A 1 123 ? -4.921 -18.110 13.665 1.00 93.50 123 PRO A C 1
ATOM 959 O O . PRO A 1 123 ? -4.521 -16.968 13.438 1.00 93.50 123 PRO A O 1
ATOM 962 N N . GLN A 1 124 ? -4.169 -19.013 14.306 1.00 94.38 124 GLN A N 1
ATOM 963 C CA . GLN A 1 124 ? -2.792 -18.736 14.749 1.00 94.38 124 GLN A CA 1
ATOM 964 C C . GLN A 1 124 ? -1.837 -18.492 13.570 1.00 94.38 124 GLN A C 1
ATOM 966 O O . GLN A 1 124 ? -0.957 -17.640 13.649 1.00 94.38 124 GLN A O 1
ATOM 971 N N . VAL A 1 125 ? -2.035 -19.216 12.465 1.00 95.06 125 VAL A N 1
ATOM 972 C CA . VAL A 1 125 ? -1.273 -19.055 11.221 1.00 95.06 125 VAL A CA 1
ATOM 973 C C . VAL A 1 125 ? -2.189 -18.445 10.167 1.00 95.06 125 VAL A C 1
ATOM 975 O O . VAL A 1 125 ? -3.249 -18.990 9.856 1.00 95.06 125 VAL A O 1
ATOM 978 N N . ARG A 1 126 ? -1.791 -17.297 9.611 1.00 91.50 126 ARG A N 1
ATOM 979 C CA . ARG A 1 126 ? -2.532 -16.642 8.525 1.00 91.50 126 ARG A CA 1
ATOM 980 C C . ARG A 1 126 ? -2.292 -17.402 7.221 1.00 91.50 126 ARG A C 1
ATOM 982 O O . ARG A 1 126 ? -1.148 -17.650 6.865 1.00 91.50 126 ARG A O 1
ATOM 989 N N . SER A 1 127 ? -3.359 -17.708 6.485 1.00 91.00 127 SER A N 1
ATOM 990 C CA . SER A 1 127 ? -3.261 -18.365 5.172 1.00 91.00 127 SER A CA 1
ATOM 991 C C . SER A 1 127 ? -2.752 -17.442 4.061 1.00 91.00 127 SER A C 1
ATOM 993 O O . SER A 1 127 ? -2.332 -17.923 3.017 1.00 91.00 127 SER A O 1
ATOM 995 N N . GLY A 1 128 ? -2.855 -16.122 4.245 1.00 86.00 128 GLY A N 1
ATOM 996 C CA . GLY A 1 128 ? -2.587 -15.132 3.196 1.00 86.00 128 GLY A CA 1
ATOM 997 C C . GLY A 1 128 ? -3.675 -15.044 2.118 1.00 86.00 128 GLY A C 1
ATOM 998 O O . GLY A 1 128 ? -3.647 -14.113 1.321 1.00 86.00 128 GLY A O 1
ATOM 999 N N . ALA A 1 129 ? -4.654 -15.955 2.115 1.00 89.56 129 ALA A N 1
ATOM 1000 C CA . ALA A 1 129 ? -5.782 -15.908 1.194 1.00 89.56 129 ALA A CA 1
ATOM 1001 C C . ALA A 1 129 ? -6.682 -14.701 1.501 1.00 89.56 129 ALA A C 1
ATOM 1003 O O . ALA A 1 129 ? -7.046 -14.461 2.655 1.00 89.56 129 ALA A O 1
ATOM 1004 N N . GLY A 1 130 ? -7.051 -13.969 0.455 1.00 90.38 130 GLY A N 1
ATOM 1005 C CA . GLY A 1 130 ? -7.954 -12.828 0.507 1.00 90.38 130 GLY A CA 1
ATOM 1006 C C . GLY A 1 130 ? -8.764 -12.738 -0.780 1.00 90.38 130 GLY A C 1
ATOM 1007 O O . GLY A 1 130 ? -8.438 -13.394 -1.768 1.00 90.38 130 GLY A O 1
ATOM 1008 N N . ASP A 1 131 ? -9.817 -11.934 -0.743 1.00 92.69 131 ASP A N 1
ATOM 1009 C CA . ASP A 1 131 ? -10.682 -11.656 -1.887 1.00 92.69 131 ASP A CA 1
ATOM 1010 C C . ASP A 1 131 ? -10.987 -10.153 -1.937 1.00 92.69 131 ASP A C 1
ATOM 1012 O O . ASP A 1 131 ? -10.778 -9.437 -0.952 1.00 92.69 131 ASP A O 1
ATOM 1016 N N . ALA A 1 132 ? -11.459 -9.672 -3.082 1.00 92.00 132 ALA A N 1
ATOM 1017 C CA . ALA A 1 132 ? -11.780 -8.273 -3.309 1.00 92.00 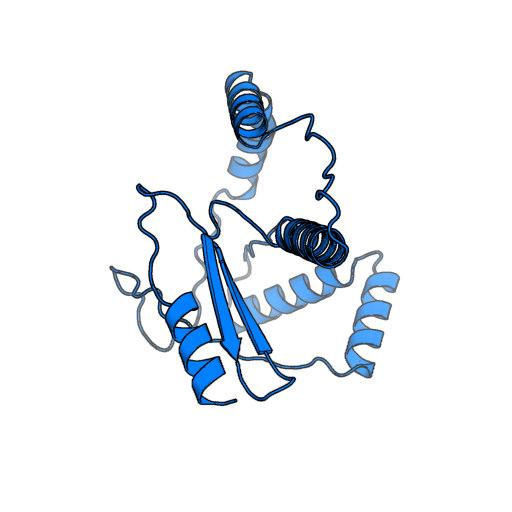132 ALA A CA 1
ATOM 1018 C C . ALA A 1 132 ? -13.243 -8.121 -3.725 1.00 92.00 132 ALA A C 1
ATOM 1020 O O . ALA A 1 132 ? -13.684 -8.664 -4.736 1.00 92.00 132 ALA A O 1
ATOM 1021 N N . PHE A 1 133 ? -13.984 -7.306 -2.975 1.00 95.44 133 PHE A N 1
ATOM 1022 C CA . PHE A 1 133 ? -15.304 -6.847 -3.383 1.00 95.44 133 PHE A CA 1
ATOM 1023 C C . PHE A 1 133 ? -15.199 -5.427 -3.936 1.00 95.44 133 PHE A C 1
ATOM 1025 O O . PHE A 1 133 ? -14.823 -4.498 -3.217 1.00 95.44 133 PHE A O 1
ATOM 1032 N N . VAL A 1 134 ? -15.518 -5.267 -5.219 1.00 95.56 134 VAL A N 1
ATOM 1033 C CA . VAL A 1 134 ? -15.482 -3.975 -5.909 1.00 95.56 134 VAL A CA 1
ATOM 1034 C C . VAL A 1 134 ? -16.893 -3.411 -5.980 1.00 95.56 134 VAL A C 1
ATOM 1036 O O . VAL A 1 134 ? -17.823 -4.092 -6.406 1.00 95.56 134 VAL A O 1
ATOM 1039 N N . PHE A 1 135 ? -17.039 -2.153 -5.584 1.00 96.31 135 PHE A N 1
ATOM 1040 C CA . PHE A 1 135 ? -18.276 -1.398 -5.721 1.00 96.31 135 PHE A CA 1
ATOM 1041 C C . PHE A 1 135 ? -17.966 0.011 -6.218 1.00 96.31 135 PHE A C 1
ATOM 1043 O O . PHE A 1 135 ? -16.855 0.516 -6.050 1.00 96.31 135 PHE A O 1
ATOM 1050 N N . GLU A 1 136 ? -18.968 0.653 -6.807 1.00 96.81 136 GLU A N 1
ATOM 1051 C CA . GLU A 1 136 ? -18.865 2.015 -7.316 1.00 96.81 136 GLU A CA 1
ATOM 1052 C C . GLU A 1 136 ? -19.725 2.957 -6.476 1.00 96.81 136 GLU A C 1
ATOM 1054 O O . GLU A 1 136 ? -20.842 2.626 -6.074 1.00 96.81 136 GLU A O 1
ATOM 1059 N N . VAL A 1 137 ? -19.199 4.152 -6.208 1.00 95.75 137 VAL A N 1
ATOM 1060 C CA . VAL A 1 137 ? -19.959 5.231 -5.574 1.00 95.75 137 VAL A CA 1
ATOM 1061 C C . VAL A 1 137 ? -20.644 6.031 -6.685 1.00 95.75 137 VAL A C 1
ATOM 1063 O O . VAL A 1 137 ? -19.937 6.588 -7.528 1.00 95.75 137 VAL A O 1
ATOM 1066 N N . PRO A 1 138 ? -21.988 6.140 -6.700 1.00 98.00 138 PRO A N 1
ATOM 1067 C CA . PRO A 1 138 ? -22.694 6.914 -7.715 1.00 98.00 138 PRO A CA 1
ATOM 1068 C C . PRO A 1 138 ? -22.181 8.355 -7.794 1.00 98.00 138 PRO A C 1
ATOM 1070 O O . PRO A 1 138 ? -21.936 8.989 -6.764 1.00 98.00 138 PRO A O 1
ATOM 1073 N N . ALA A 1 139 ? -22.058 8.891 -9.009 1.00 97.81 139 ALA A N 1
ATOM 1074 C CA . ALA A 1 139 ? -21.480 10.215 -9.251 1.00 97.81 139 ALA A CA 1
ATOM 1075 C C . ALA A 1 139 ? -22.157 11.327 -8.430 1.00 97.81 139 ALA A C 1
ATOM 1077 O O . ALA A 1 139 ? -21.483 12.179 -7.855 1.00 97.81 139 ALA A O 1
ATOM 1078 N N . GLU A 1 140 ? -23.483 11.282 -8.309 1.00 98.38 140 GLU A N 1
ATOM 1079 C CA . GLU A 1 140 ? -24.273 12.230 -7.516 1.00 98.38 140 GLU A CA 1
ATOM 1080 C C . GLU A 1 140 ? -23.896 12.187 -6.026 1.00 98.38 140 GLU A C 1
ATOM 1082 O O . GLU A 1 140 ? -23.755 13.225 -5.375 1.00 98.38 140 GLU A O 1
ATOM 1087 N N . LEU A 1 141 ? -23.677 10.987 -5.478 1.00 98.00 141 LEU A N 1
ATOM 1088 C CA . LEU A 1 141 ? -23.229 10.816 -4.098 1.00 98.00 141 LEU A CA 1
ATOM 1089 C C . LEU A 1 141 ? -21.793 11.322 -3.924 1.00 98.00 141 LEU A C 1
ATOM 1091 O O . LEU A 1 141 ? -21.520 12.060 -2.979 1.00 98.00 141 LEU A O 1
ATOM 1095 N N . ALA A 1 142 ? -20.893 10.994 -4.853 1.00 97.50 142 ALA A N 1
ATOM 1096 C CA . ALA A 1 142 ? -19.512 11.474 -4.827 1.00 97.50 142 ALA A CA 1
ATOM 1097 C C . ALA A 1 142 ? -19.437 13.013 -4.857 1.00 97.50 142 ALA A C 1
ATOM 1099 O O . ALA A 1 142 ? -18.683 13.618 -4.092 1.00 97.50 142 ALA A O 1
ATOM 1100 N N . GLN A 1 143 ? -20.271 13.665 -5.673 1.00 97.94 143 GLN A N 1
ATOM 1101 C CA . GLN A 1 143 ? -20.368 15.127 -5.729 1.00 97.94 143 GLN A CA 1
ATOM 1102 C C . GLN A 1 143 ? -20.847 15.726 -4.403 1.00 97.94 143 GLN A C 1
ATOM 1104 O O . GLN A 1 143 ? -20.263 16.701 -3.924 1.00 97.94 143 GLN A O 1
ATOM 1109 N N . ARG A 1 144 ? -21.872 15.130 -3.781 1.00 98.31 144 ARG A N 1
ATOM 1110 C CA . ARG A 1 144 ? -22.393 15.569 -2.476 1.00 98.31 144 ARG A CA 1
ATOM 1111 C C . ARG A 1 144 ? -21.367 15.405 -1.356 1.00 98.31 144 ARG A C 1
ATOM 1113 O O . ARG A 1 144 ? -21.222 16.307 -0.536 1.00 98.31 144 ARG A O 1
ATOM 1120 N N . LEU A 1 145 ? -20.617 14.303 -1.341 1.00 98.06 145 LEU A N 1
ATOM 1121 C CA . LEU A 1 145 ? -19.514 14.095 -0.394 1.00 98.06 145 LEU A CA 1
ATOM 1122 C C . LEU A 1 145 ? -18.392 15.121 -0.608 1.00 98.06 145 LEU A C 1
ATOM 1124 O O . LEU A 1 145 ? -17.854 15.661 0.356 1.00 98.06 145 LEU A O 1
ATOM 1128 N N . GLY A 1 146 ? -18.080 15.444 -1.866 1.00 98.19 146 GLY A N 1
ATOM 1129 C CA . GLY A 1 146 ? -17.122 16.496 -2.202 1.00 98.19 146 GLY A CA 1
ATOM 1130 C C . GLY A 1 146 ? -17.580 17.892 -1.767 1.00 98.19 146 GLY A C 1
ATOM 1131 O O . GLY A 1 146 ? -16.760 18.692 -1.319 1.00 98.19 146 GLY A O 1
ATOM 1132 N N . ALA A 1 147 ? -18.877 18.196 -1.865 1.00 98.19 147 ALA A N 1
ATOM 1133 C CA . ALA A 1 147 ? -19.444 19.440 -1.344 1.00 98.19 147 ALA A CA 1
ATOM 1134 C C . ALA A 1 147 ? -19.345 19.506 0.185 1.00 98.19 147 ALA A C 1
ATOM 1136 O O . ALA A 1 147 ? -18.824 20.489 0.707 1.00 98.19 147 ALA A O 1
ATOM 1137 N N . LEU A 1 148 ? -19.717 18.426 0.880 1.00 98.25 148 LEU A N 1
ATOM 1138 C CA . LEU A 1 148 ? -19.581 18.317 2.333 1.00 98.25 148 LEU A CA 1
ATOM 1139 C C . LEU A 1 148 ? -18.131 18.529 2.789 1.00 98.25 148 LEU A C 1
ATOM 1141 O O . LEU A 1 148 ? -17.891 19.250 3.753 1.00 98.25 148 LEU A O 1
ATOM 1145 N N . ALA A 1 149 ? -17.163 17.931 2.089 1.00 98.31 149 ALA A N 1
ATOM 1146 C CA . ALA A 1 149 ? -15.747 18.124 2.386 1.00 98.31 149 ALA A CA 1
ATOM 1147 C C . ALA A 1 149 ? -15.372 19.615 2.345 1.00 98.31 149 ALA A C 1
ATOM 1149 O O . ALA A 1 149 ? -14.838 20.143 3.319 1.00 98.31 149 ALA A O 1
ATOM 1150 N N . ARG A 1 150 ? -15.749 20.324 1.271 1.00 98.12 150 ARG A N 1
ATOM 1151 C CA . ARG A 1 150 ? -15.491 21.768 1.130 1.00 98.12 150 ARG A CA 1
ATOM 1152 C C . ARG A 1 150 ? -16.177 22.598 2.213 1.00 98.12 150 ARG A C 1
ATOM 1154 O O . ARG A 1 150 ? -15.531 23.454 2.806 1.00 98.12 150 ARG A O 1
ATOM 1161 N N . GLU A 1 151 ? -17.449 22.329 2.498 1.00 98.25 151 GLU A N 1
ATOM 1162 C CA . GLU A 1 151 ? -18.219 23.029 3.539 1.00 98.25 151 GLU A CA 1
ATOM 1163 C C . GLU A 1 151 ? -17.602 22.883 4.936 1.00 98.25 151 GLU A C 1
ATOM 1165 O O . GLU A 1 151 ? -17.753 23.765 5.780 1.00 98.25 151 GLU A O 1
ATOM 1170 N N . ARG A 1 152 ? -16.899 21.774 5.191 1.00 97.81 152 ARG A N 1
ATOM 1171 C CA . ARG A 1 152 ? -16.236 21.487 6.471 1.00 97.81 152 ARG A CA 1
ATOM 1172 C C . ARG A 1 152 ? -14.744 21.816 6.483 1.00 97.81 152 ARG A C 1
ATOM 1174 O O . ARG A 1 152 ? -14.088 21.520 7.476 1.00 97.81 152 ARG A O 1
ATOM 1181 N N . GLY A 1 153 ? -14.203 22.405 5.412 1.00 97.94 153 GLY A N 1
ATOM 1182 C CA . GLY A 1 153 ? -12.763 22.659 5.292 1.00 97.94 153 GLY A CA 1
ATOM 1183 C C . GLY A 1 153 ? -11.919 21.378 5.323 1.00 97.94 153 GLY A C 1
ATOM 1184 O O . GLY A 1 153 ? -10.768 21.407 5.746 1.00 97.94 153 GLY A O 1
ATOM 1185 N N . ALA A 1 154 ? -12.501 20.252 4.909 1.00 97.88 154 ALA A N 1
ATOM 1186 C CA . ALA A 1 154 ? -11.894 18.930 4.906 1.00 97.88 154 ALA A CA 1
ATOM 1187 C C . ALA A 1 154 ? -11.615 18.451 3.473 1.00 97.88 154 ALA A C 1
ATOM 1189 O O . ALA A 1 154 ? -12.111 19.002 2.487 1.00 97.88 154 ALA A O 1
ATOM 1190 N N . THR A 1 155 ? -10.835 17.380 3.345 1.00 97.94 155 THR A N 1
ATOM 1191 C CA . THR A 1 155 ? -10.660 16.680 2.066 1.00 97.94 155 THR A CA 1
ATOM 1192 C C . THR A 1 155 ? -11.725 15.596 1.893 1.00 97.94 155 THR A C 1
ATOM 1194 O O . THR A 1 155 ? -12.305 15.111 2.866 1.00 97.94 155 THR A O 1
ATOM 1197 N N . LEU A 1 156 ? -11.967 15.164 0.649 1.00 97.38 156 LEU A N 1
ATOM 1198 C CA . LEU A 1 156 ? -12.848 14.018 0.391 1.00 97.38 156 LEU A CA 1
ATOM 1199 C C . LEU A 1 156 ? -12.359 12.759 1.128 1.00 97.38 156 LEU A C 1
ATOM 1201 O O . LEU A 1 156 ? -13.171 12.011 1.663 1.00 97.38 156 LEU A O 1
ATOM 1205 N N . PHE A 1 157 ? -11.040 12.566 1.218 1.00 97.31 157 PHE A N 1
ATOM 1206 C CA . PHE A 1 157 ? -10.437 11.477 1.985 1.00 97.31 157 PHE A CA 1
ATOM 1207 C C . PHE A 1 157 ? -10.854 11.509 3.462 1.00 97.31 157 PHE A C 1
ATOM 1209 O O . PHE A 1 157 ? -11.307 10.493 3.977 1.00 97.31 157 PHE A O 1
ATOM 1216 N N . MET A 1 158 ? -10.779 12.670 4.125 1.00 97.88 158 MET A N 1
ATOM 1217 C CA . MET A 1 158 ? -11.201 12.814 5.526 1.00 97.88 158 MET A CA 1
ATOM 1218 C C . MET A 1 158 ? -12.682 12.470 5.719 1.00 97.88 158 MET A C 1
ATOM 1220 O O . MET A 1 158 ? -13.031 11.791 6.680 1.00 97.88 158 MET A O 1
ATOM 1224 N N . VAL A 1 159 ? -13.552 12.892 4.792 1.00 98.12 159 VAL A N 1
ATOM 1225 C CA . VAL A 1 159 ? -14.989 12.567 4.836 1.00 98.12 159 VAL A CA 1
ATOM 1226 C C . VAL A 1 159 ? -15.222 11.060 4.703 1.00 98.12 159 VAL A C 1
ATOM 1228 O O . VAL A 1 159 ? -16.000 10.490 5.468 1.00 98.12 159 VAL A O 1
ATOM 1231 N N . LEU A 1 160 ? -14.543 10.402 3.761 1.00 97.62 160 LEU A N 1
ATOM 1232 C CA . LEU A 1 160 ? -14.656 8.955 3.563 1.00 97.62 160 LEU A CA 1
ATOM 1233 C C . LEU A 1 160 ? -14.095 8.172 4.755 1.00 97.62 160 LEU A C 1
ATOM 1235 O O . LEU A 1 160 ? -14.725 7.215 5.201 1.00 97.62 160 LEU A O 1
ATOM 1239 N N . LEU A 1 161 ? -12.958 8.602 5.304 1.00 97.81 161 LEU A N 1
ATOM 1240 C CA . LEU A 1 161 ? -12.347 7.995 6.483 1.00 97.81 161 LEU A CA 1
ATOM 1241 C C . LEU A 1 161 ? -13.256 8.119 7.710 1.00 97.81 161 LEU A C 1
ATOM 1243 O O . LEU A 1 161 ? -13.483 7.126 8.396 1.00 97.81 161 LEU A O 1
ATOM 1247 N N . ALA A 1 162 ? -13.846 9.295 7.938 1.00 97.31 162 ALA A N 1
ATOM 1248 C CA . ALA A 1 162 ? -14.809 9.504 9.016 1.00 97.31 162 ALA A CA 1
ATOM 1249 C C . ALA A 1 162 ? -16.062 8.629 8.839 1.00 97.31 162 ALA A C 1
ATOM 1251 O O . ALA A 1 162 ? -16.534 8.019 9.797 1.00 97.31 162 ALA A O 1
ATOM 1252 N N . GLY A 1 163 ? -16.577 8.513 7.609 1.00 97.25 163 GLY A N 1
ATOM 1253 C CA . GLY A 1 163 ? -17.681 7.606 7.291 1.00 97.25 163 GLY A CA 1
ATOM 1254 C C . GLY A 1 163 ? -17.333 6.138 7.555 1.00 97.25 163 GLY A C 1
ATOM 1255 O O . GLY A 1 163 ? -18.144 5.401 8.114 1.00 97.25 163 GLY A O 1
ATOM 1256 N N . PHE A 1 164 ? -16.112 5.720 7.215 1.00 97.56 164 PHE A N 1
ATOM 1257 C CA . PHE A 1 164 ? -15.623 4.371 7.485 1.00 97.56 164 PHE A CA 1
ATOM 1258 C C . PHE A 1 164 ? -15.452 4.110 8.988 1.00 97.56 164 PHE A C 1
ATOM 1260 O O . PHE A 1 164 ? -15.917 3.087 9.479 1.00 97.56 164 PHE A O 1
ATOM 1267 N N . GLN A 1 165 ? -14.886 5.049 9.748 1.00 97.81 165 GLN A N 1
ATOM 1268 C CA . GLN A 1 165 ? -14.799 4.947 11.209 1.00 97.81 165 GLN A CA 1
ATOM 1269 C C . GLN A 1 165 ? -16.186 4.881 11.861 1.00 97.81 165 GLN A C 1
ATOM 1271 O O . GLN A 1 165 ? -16.400 4.063 12.752 1.00 97.81 165 GLN A O 1
ATOM 1276 N N . ALA A 1 166 ? -17.154 5.670 11.383 1.00 97.69 166 ALA A N 1
ATOM 1277 C CA . ALA A 1 166 ? -18.535 5.607 11.859 1.00 97.69 166 ALA A CA 1
ATOM 1278 C C . ALA A 1 166 ? -19.197 4.250 11.558 1.00 97.69 166 ALA A C 1
ATOM 1280 O O . ALA A 1 166 ? -19.939 3.725 12.389 1.00 97.69 166 ALA A O 1
ATOM 1281 N N . LEU A 1 167 ? -18.911 3.656 10.394 1.00 97.81 167 LEU A N 1
ATOM 1282 C CA . LEU A 1 167 ? -19.361 2.304 10.056 1.00 97.81 167 LEU A CA 1
ATOM 1283 C C . LEU A 1 167 ? -18.756 1.262 11.005 1.00 97.81 167 LEU A C 1
ATOM 1285 O O . LEU A 1 167 ? -19.487 0.425 11.531 1.00 97.81 167 LEU A O 1
ATOM 1289 N N . LEU A 1 168 ? -17.445 1.333 11.252 1.00 97.94 168 LEU A N 1
ATOM 1290 C CA . LEU A 1 168 ? -16.761 0.438 12.183 1.00 97.94 168 LEU A CA 1
ATOM 1291 C C . LEU A 1 168 ? -17.345 0.560 13.595 1.00 97.94 168 LEU A C 1
ATOM 1293 O O . LEU A 1 168 ? -17.729 -0.453 14.173 1.00 97.94 168 LEU A O 1
ATOM 1297 N N . ALA A 1 169 ? -17.521 1.785 14.098 1.00 97.69 169 ALA A N 1
ATOM 1298 C CA . ALA A 1 169 ? -18.132 2.040 15.401 1.00 97.69 169 ALA A CA 1
ATOM 1299 C C . ALA A 1 169 ? -19.545 1.455 15.500 1.00 97.69 169 ALA A C 1
ATOM 1301 O O . ALA A 1 169 ? -19.915 0.872 16.516 1.00 97.69 169 ALA A O 1
ATOM 1302 N N . ARG A 1 170 ? -20.336 1.549 14.425 1.00 97.62 170 ARG A N 1
ATOM 1303 C CA . ARG A 1 170 ? -21.680 0.963 14.372 1.00 97.62 170 ARG A CA 1
ATOM 1304 C C . ARG A 1 170 ? -21.664 -0.567 14.407 1.00 97.62 170 ARG A C 1
ATOM 1306 O O . ARG A 1 170 ? -22.592 -1.153 14.956 1.00 97.62 170 ARG A O 1
ATOM 1313 N N . TYR A 1 171 ? -20.666 -1.210 13.806 1.00 97.56 171 TYR A N 1
ATOM 1314 C CA . TYR A 1 171 ? -20.558 -2.672 13.783 1.00 97.56 171 TYR A CA 1
ATOM 1315 C C . TYR A 1 171 ? -19.981 -3.262 15.061 1.00 97.56 171 TYR A C 1
ATOM 1317 O O . TYR A 1 171 ? -20.401 -4.346 15.455 1.00 97.56 171 TYR A O 1
ATOM 1325 N N . THR A 1 172 ? -19.034 -2.577 15.697 1.00 96.62 172 THR A N 1
ATOM 1326 C CA . THR A 1 172 ? -18.330 -3.112 16.869 1.00 96.62 172 THR A CA 1
ATOM 1327 C C . THR A 1 172 ? -18.846 -2.548 18.190 1.00 96.62 172 THR A C 1
ATOM 1329 O O . THR A 1 172 ? -18.576 -3.109 19.245 1.00 96.62 172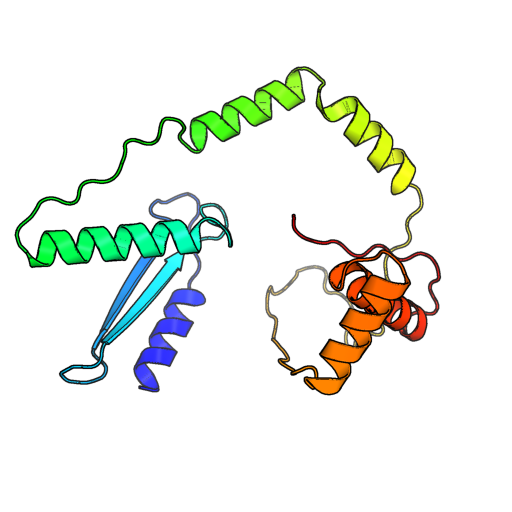 THR A O 1
ATOM 1332 N N . GLY A 1 173 ? -19.567 -1.422 18.164 1.00 96.62 173 GLY A N 1
ATOM 1333 C CA . GLY A 1 173 ? -19.918 -0.661 19.365 1.00 96.62 173 GLY A CA 1
ATOM 1334 C C . GLY A 1 173 ? -18.726 0.062 20.006 1.00 96.62 173 GLY A C 1
ATOM 1335 O O . GLY A 1 173 ? -18.890 0.684 21.055 1.00 96.62 173 GLY A O 1
ATOM 1336 N N . GLN A 1 174 ? -17.534 -0.000 19.403 1.00 97.19 174 GLN A N 1
ATOM 1337 C CA . GLN A 1 174 ? -16.330 0.648 19.922 1.00 97.19 174 GLN A CA 1
ATOM 1338 C C . GLN A 1 174 ? -16.314 2.134 19.542 1.00 97.19 174 GLN A C 1
ATOM 1340 O O . GLN A 1 174 ? -16.637 2.503 18.414 1.00 97.19 174 GLN A O 1
ATOM 1345 N N . ALA A 1 175 ? -15.921 2.989 20.489 1.00 95.38 175 ALA A N 1
ATOM 1346 C CA . ALA A 1 175 ? -15.823 4.437 20.284 1.00 95.38 175 ALA A CA 1
ATOM 1347 C C . ALA A 1 175 ? -14.397 4.912 19.952 1.00 95.38 175 ALA A C 1
ATOM 1349 O O . ALA A 1 175 ? -14.233 5.994 19.395 1.00 95.38 175 ALA A O 1
ATOM 1350 N N . ASP A 1 176 ? -13.383 4.109 20.283 1.00 96.31 176 ASP A N 1
ATOM 1351 C CA . ASP A 1 176 ? -11.976 4.384 19.988 1.00 96.31 176 ASP A CA 1
ATOM 1352 C C . ASP A 1 176 ? -11.491 3.445 18.875 1.00 96.31 176 ASP A C 1
ATOM 1354 O O . ASP A 1 176 ? -11.480 2.223 19.042 1.00 96.31 176 ASP A O 1
ATOM 1358 N N . ILE A 1 177 ? -11.195 4.015 17.702 1.00 96.44 177 ILE A N 1
ATOM 1359 C CA . ILE A 1 177 ? -10.930 3.277 16.461 1.00 96.44 177 ILE A CA 1
ATOM 1360 C C . ILE A 1 177 ? -9.774 3.924 15.703 1.00 96.44 177 ILE A C 1
ATOM 1362 O O . ILE A 1 177 ? -9.898 5.030 15.167 1.00 96.44 177 ILE A O 1
ATOM 1366 N N . ALA A 1 178 ? -8.691 3.166 15.536 1.00 95.88 178 ALA A N 1
ATOM 1367 C CA . ALA A 1 178 ? -7.613 3.512 14.622 1.00 95.88 178 ALA A CA 1
ATOM 1368 C C . ALA A 1 178 ? -7.778 2.804 13.273 1.00 95.88 178 ALA A C 1
ATOM 1370 O O . ALA A 1 178 ? -7.969 1.588 13.202 1.00 95.88 178 ALA A O 1
ATOM 1371 N N . VAL A 1 179 ? -7.637 3.570 12.193 1.00 96.25 179 VAL A N 1
ATOM 1372 C CA . VAL A 1 179 ? -7.568 3.060 10.822 1.00 96.25 179 VAL A CA 1
ATOM 1373 C C . VAL A 1 179 ? -6.245 3.516 10.220 1.00 96.25 179 VAL A C 1
ATOM 1375 O O . VAL A 1 179 ? -5.966 4.712 10.161 1.00 96.25 179 VAL A O 1
ATOM 1378 N N . GLY A 1 180 ? -5.422 2.561 9.789 1.00 94.56 180 GLY A N 1
ATOM 1379 C CA . GLY A 1 180 ? -4.173 2.849 9.087 1.00 94.56 180 GLY A CA 1
ATOM 1380 C C . GLY A 1 180 ? -4.425 3.292 7.644 1.00 94.56 180 GLY A C 1
ATOM 1381 O O . GLY A 1 180 ? -5.275 2.727 6.959 1.00 94.56 180 GLY A O 1
ATOM 1382 N N . SER A 1 181 ? -3.651 4.271 7.180 1.00 94.38 181 SER A N 1
ATOM 1383 C CA . SER A 1 181 ? -3.622 4.745 5.793 1.00 94.38 181 SER A CA 1
ATOM 1384 C C . SER A 1 181 ? -2.183 4.692 5.285 1.00 94.38 181 SER A C 1
ATOM 1386 O O . SER A 1 181 ? -1.297 5.130 6.023 1.00 94.38 181 SER A O 1
ATOM 1388 N N . PRO A 1 182 ? -1.916 4.205 4.058 1.00 88.94 182 PRO A N 1
ATOM 1389 C CA . PRO A 1 182 ? -0.628 4.452 3.423 1.00 88.94 182 PRO A CA 1
ATOM 1390 C C . PRO A 1 182 ? -0.451 5.961 3.175 1.00 88.94 182 PRO A C 1
ATOM 1392 O O . PRO A 1 182 ? -1.444 6.694 3.086 1.00 88.94 182 PRO A O 1
ATOM 1395 N N . ILE A 1 183 ? 0.805 6.399 3.097 1.00 82.19 183 ILE A N 1
ATOM 1396 C CA . ILE A 1 183 ? 1.228 7.763 2.745 1.00 82.19 183 ILE A CA 1
ATOM 1397 C C . ILE A 1 183 ? 1.932 7.711 1.396 1.00 82.19 183 ILE A C 1
ATOM 1399 O O . ILE A 1 183 ? 2.681 6.729 1.190 1.00 82.19 183 ILE A O 1
#

Radius of gyration: 22.96 Å; chains: 1; bounding box: 46×42×60 Å

Secondary structure (DSSP, 8-state):
-HHHHHHHHHHHHSPP-TTSS--EEEEEEE-SSS-EEEEEEE-GGG--TTHHHHHHHHHHHHHHHHHTTPPP--PPPSS-HHHHHHHHHHHHHTTTTHHHHHHHHHHTTTPPPP----SSPPPSS-------------HHHHHHHHHHHHHTT--HHHHHHHHHHHHHHHHH--S--------

Sequence (183 aa):
RSRALGLAHADAAAPFDLGSAPLLRARVVRVADDEHLLVLVLHHTVGDGWSMPVLWRELSGAYAALRRGERPELPELPVQYGDFAYWQQRRLADGEADAGITYWRAALAGLPALELPTDRPRPQVRSGAGDAFVFEVPAELAQRLGALARERGATLFMVLLAGFQALLARYTGQADIAVGSPI

Foldseek 3Di:
DVVVVVVLVVVQPDDDDPVDDDQKDWDWDDPDPPDIDIRIHGDVVVDDPVRVVVVVVQVVQQVVQVVVVHHRDDDDDPDDVVNVVVVVVVCVVVCVCVVVVVVCCVVCPPQDDQDAPDPDDDDPDDPPDDDDDDDDDDPVRLVVLCVVCVVVVHHSVVSVVVVVVVVSCVRRVDPRDDDDDDD